Protein AF-A0A1X7TRA0-F1 (afdb_monomer)

InterPro domains:
  IPR010285 DNA helicase Pif1-like, DEAD-box helicase domain [PF05970] (1-64)
  IPR027417 P-loop containing nucleoside triphosphate hydrolase [G3DSA:3.40.50.300] (1-71)

Organism: Amphimedon queenslandica (NCBI:txid400682)

Sequence (96 aa):
MFIGCVGGTGKSFLIEAIKCLVDDIWHPKSGEIICAIVAPTGIAAFNVGGLTIHRLFPLPIEHEGKTAGYWALSDLLQVPPVNGRPVCKKISNKLV

Mean predicted aligned error: 11.4 Å

Solvent-accessible surface area (backbone atoms only — not comparable to full-atom values): 6404 Å² total; per-residue (Å²): 141,88,87,90,76,69,88,89,75,49,65,62,59,50,52,53,53,50,47,53,52,49,48,68,74,64,60,65,56,94,90,58,84,88,76,83,55,67,24,90,44,66,69,61,5,57,75,61,78,35,40,30,47,46,74,74,67,68,50,71,81,66,57,94,87,46,83,56,90,78,78,57,71,68,65,70,70,66,62,74,58,72,84,85,38,60,67,77,61,64,61,58,76,77,58,129

Radius of gyration: 15.87 Å; Cα contacts (8 Å, |Δi|>4): 63; chains: 1; bounding box: 39×29×44 Å

Structure (mmCIF, N/CA/C/O backbone):
data_AF-A0A1X7TRA0-F1
#
_entry.id   AF-A0A1X7TRA0-F1
#
loop_
_atom_site.group_PDB
_atom_site.id
_atom_site.type_symbol
_atom_site.label_atom_id
_atom_site.label_alt_id
_atom_site.label_comp_id
_atom_site.label_asym_id
_atom_site.label_entity_id
_atom_site.label_seq_id
_atom_site.pdbx_PDB_ins_code
_atom_site.Cartn_x
_atom_site.Cartn_y
_atom_site.Cartn_z
_atom_site.occupancy
_atom_site.B_iso_or_equiv
_atom_site.auth_seq_id
_atom_site.auth_comp_id
_atom_site.auth_asym_id
_atom_site.auth_atom_id
_atom_site.pdbx_PDB_model_num
ATOM 1 N N . MET A 1 1 ? -11.165 -6.807 -6.760 1.00 88.56 1 MET A N 1
ATOM 2 C CA . MET A 1 1 ? -11.045 -6.303 -8.147 1.00 88.56 1 MET A CA 1
ATOM 3 C C . MET A 1 1 ? -9.568 -6.131 -8.470 1.00 88.56 1 MET A C 1
ATOM 5 O O . MET A 1 1 ? -8.839 -5.695 -7.590 1.00 88.56 1 MET A O 1
ATOM 9 N N . PHE A 1 2 ? -9.125 -6.482 -9.677 1.00 91.81 2 PHE A N 1
ATOM 10 C CA . PHE A 1 2 ? -7.751 -6.250 -10.139 1.00 91.81 2 PHE A CA 1
ATOM 11 C C . PHE A 1 2 ? -7.776 -5.337 -11.368 1.00 91.81 2 PHE A C 1
ATOM 13 O O . PHE A 1 2 ? -8.616 -5.526 -12.245 1.00 91.81 2 PHE A O 1
ATOM 20 N N . ILE A 1 3 ? -6.877 -4.350 -11.418 1.00 91.12 3 ILE A N 1
ATOM 21 C CA . ILE A 1 3 ? -6.797 -3.364 -12.503 1.00 91.12 3 ILE A CA 1
ATOM 22 C C . ILE A 1 3 ? -5.363 -3.340 -13.035 1.00 91.12 3 ILE A C 1
ATOM 24 O O . ILE A 1 3 ? -4.450 -2.854 -12.367 1.00 9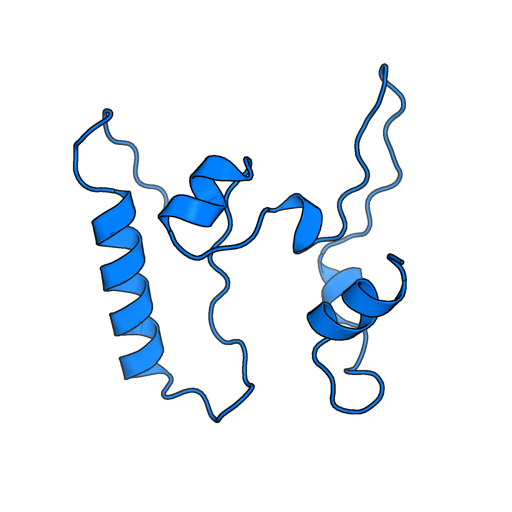1.12 3 ILE A O 1
ATOM 28 N N . GLY A 1 4 ? -5.167 -3.856 -14.249 1.00 93.38 4 GLY A N 1
ATOM 29 C CA . GLY A 1 4 ? -3.897 -3.768 -14.969 1.00 93.38 4 GLY A CA 1
ATOM 30 C C . GLY A 1 4 ? -3.885 -2.570 -15.917 1.00 93.38 4 GLY A C 1
ATOM 31 O O . GLY A 1 4 ? -4.761 -2.456 -16.769 1.00 93.38 4 GLY A O 1
ATOM 32 N N . CYS A 1 5 ? -2.896 -1.678 -15.796 1.00 92.44 5 CYS A N 1
ATOM 33 C CA . CYS A 1 5 ? -2.669 -0.596 -16.763 1.00 92.44 5 CYS A CA 1
ATOM 34 C C . CYS A 1 5 ? -1.177 -0.273 -16.899 1.00 92.44 5 CYS A C 1
ATOM 36 O O . CYS A 1 5 ? -0.416 -0.438 -15.942 1.00 92.44 5 CYS A O 1
ATOM 38 N N . VAL A 1 6 ? -0.790 0.311 -18.032 1.00 95.19 6 VAL A N 1
ATOM 39 C CA . VAL A 1 6 ? 0.568 0.822 -18.301 1.00 95.19 6 VAL A CA 1
ATOM 40 C C . VAL A 1 6 ? 0.929 1.981 -17.350 1.00 95.19 6 VAL A C 1
ATOM 42 O O . VAL A 1 6 ? 0.059 2.565 -16.701 1.00 95.19 6 VAL A O 1
ATOM 45 N N . GLY A 1 7 ? 2.217 2.293 -17.181 1.00 93.38 7 GLY A N 1
ATOM 46 C CA . GLY A 1 7 ? 2.667 3.453 -16.398 1.00 93.38 7 GLY A CA 1
ATOM 47 C C . GLY A 1 7 ? 2.048 4.768 -16.895 1.00 93.38 7 GLY A C 1
ATOM 48 O O . GLY A 1 7 ? 1.781 4.917 -18.080 1.00 93.38 7 GLY A O 1
ATOM 49 N N . GLY A 1 8 ? 1.783 5.710 -15.985 1.00 92.75 8 GLY A N 1
ATOM 50 C CA . GLY A 1 8 ? 1.250 7.036 -16.338 1.00 92.75 8 GLY A CA 1
ATOM 51 C C . GLY A 1 8 ? -0.268 7.131 -16.544 1.00 92.75 8 GLY A C 1
ATOM 52 O O . GLY A 1 8 ? -0.778 8.228 -16.712 1.00 92.75 8 GLY A O 1
ATOM 53 N N . THR A 1 9 ? -1.027 6.034 -16.449 1.00 94.75 9 THR A N 1
ATOM 54 C CA . THR A 1 9 ? -2.495 6.044 -16.649 1.00 94.75 9 THR A CA 1
ATOM 55 C C . THR A 1 9 ? -3.315 6.559 -15.455 1.00 94.75 9 THR A C 1
ATOM 57 O O . THR A 1 9 ? -4.522 6.354 -15.411 1.00 94.75 9 THR A O 1
ATOM 60 N N . GLY A 1 10 ? -2.682 7.147 -14.434 1.00 93.88 10 GLY A N 1
ATOM 61 C CA . GLY A 1 10 ? -3.400 7.689 -13.271 1.00 93.88 10 GLY A CA 1
ATOM 62 C C . GLY A 1 10 ? -3.930 6.657 -12.263 1.00 93.88 10 GLY A C 1
ATOM 63 O O . GLY A 1 10 ? -4.797 6.983 -11.463 1.00 93.88 10 GLY A O 1
ATOM 64 N N . LYS A 1 11 ? -3.409 5.420 -12.231 1.00 93.75 11 LYS A N 1
ATOM 65 C CA . LYS A 1 11 ? -3.842 4.394 -11.251 1.00 93.75 11 LYS A CA 1
ATOM 66 C C . LYS A 1 11 ? -3.757 4.863 -9.791 1.00 93.75 11 LYS A C 1
ATOM 68 O O . LYS A 1 11 ? -4.646 4.558 -9.009 1.00 93.75 11 LYS A O 1
ATOM 73 N N . SER A 1 12 ? -2.713 5.609 -9.428 1.00 91.44 12 SER A N 1
ATOM 74 C CA . SER A 1 12 ? -2.562 6.161 -8.074 1.00 91.44 12 SER A CA 1
ATOM 75 C C . SER A 1 12 ? -3.663 7.168 -7.736 1.00 91.44 12 SER A C 1
ATOM 77 O O . SER A 1 12 ? -4.203 7.128 -6.639 1.00 91.44 12 SER A O 1
ATOM 79 N N . PHE A 1 13 ? -4.054 8.000 -8.704 1.00 94.31 13 PHE A N 1
ATOM 80 C CA . PHE A 1 13 ? -5.169 8.937 -8.559 1.00 94.31 13 PHE A CA 1
ATOM 81 C C . PHE A 1 13 ? -6.509 8.202 -8.409 1.00 94.31 13 PHE A C 1
ATOM 83 O O . PHE A 1 13 ? -7.343 8.573 -7.590 1.00 94.31 13 PHE A O 1
ATOM 90 N N . LEU A 1 14 ? -6.699 7.098 -9.139 1.00 94.75 14 LEU A N 1
ATOM 91 C CA . LEU A 1 14 ? -7.878 6.246 -8.973 1.00 94.75 14 LEU A CA 1
ATOM 92 C C . LEU A 1 14 ? -7.954 5.626 -7.567 1.00 94.75 14 LEU A C 1
ATOM 94 O O . LEU A 1 14 ? -9.040 5.545 -7.002 1.00 94.75 14 LEU A O 1
ATOM 98 N N . ILE A 1 15 ? -6.822 5.206 -6.989 1.00 93.81 15 ILE A N 1
ATOM 99 C CA . ILE A 1 15 ? -6.774 4.690 -5.609 1.00 93.81 15 ILE A CA 1
ATOM 100 C C . ILE A 1 15 ? -7.228 5.768 -4.617 1.00 93.81 15 ILE A C 1
ATOM 102 O O . ILE A 1 15 ? -8.004 5.470 -3.711 1.00 93.81 15 ILE A O 1
ATOM 106 N N . GLU A 1 16 ? -6.790 7.012 -4.805 1.00 92.50 16 GLU A N 1
ATOM 107 C CA . GLU A 1 16 ? -7.207 8.144 -3.973 1.00 92.50 16 GLU A CA 1
ATOM 108 C C . GLU A 1 16 ? -8.709 8.436 -4.109 1.00 92.50 16 GLU A C 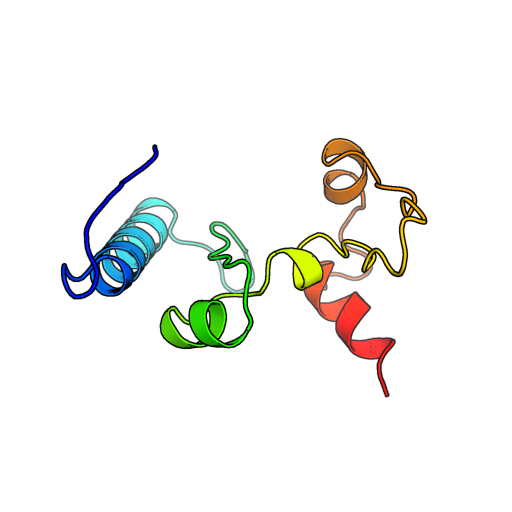1
ATOM 110 O O . GLU A 1 16 ? -9.399 8.581 -3.103 1.00 92.50 16 GLU A O 1
ATOM 115 N N . ALA A 1 17 ? -9.254 8.408 -5.327 1.00 94.69 17 ALA A N 1
ATOM 116 C CA . ALA A 1 17 ? -10.690 8.577 -5.551 1.00 94.69 17 ALA A CA 1
ATOM 117 C C . ALA A 1 17 ? -11.529 7.465 -4.889 1.00 94.69 17 ALA A C 1
ATOM 119 O O . ALA A 1 17 ? -12.561 7.742 -4.277 1.00 94.69 17 ALA A O 1
ATOM 120 N N . ILE A 1 18 ? -11.074 6.208 -4.968 1.00 94.38 18 ILE A N 1
ATOM 121 C CA . ILE A 1 18 ? -11.729 5.078 -4.290 1.00 94.38 18 ILE A CA 1
ATOM 122 C C . ILE A 1 18 ? -11.676 5.263 -2.773 1.00 94.38 18 ILE A C 1
ATOM 124 O O . ILE A 1 18 ? -12.659 4.969 -2.098 1.00 94.38 18 ILE A O 1
ATOM 128 N N . LYS A 1 19 ? -10.559 5.759 -2.232 1.00 91.31 19 LYS A N 1
ATOM 129 C CA . LYS A 1 19 ? -10.440 6.054 -0.802 1.00 91.31 19 LYS A CA 1
ATOM 130 C C . LYS A 1 19 ? -11.492 7.071 -0.362 1.00 91.31 19 LYS A C 1
ATOM 132 O O . LYS A 1 19 ? -12.223 6.781 0.576 1.00 91.31 19 LYS A O 1
ATOM 137 N N . CYS A 1 20 ? -11.614 8.198 -1.069 1.00 91.19 20 CYS A N 1
ATOM 138 C CA . CYS A 1 20 ? -12.633 9.206 -0.767 1.00 91.19 20 CYS A CA 1
ATOM 139 C C . CYS A 1 20 ? -14.045 8.606 -0.799 1.00 91.19 20 CYS A C 1
ATOM 141 O O . CYS A 1 20 ? -14.824 8.829 0.117 1.00 91.19 20 CYS A O 1
ATOM 143 N N . LEU A 1 21 ? -14.346 7.771 -1.799 1.00 93.75 21 LEU A N 1
ATOM 144 C CA . LEU A 1 21 ? -15.640 7.093 -1.889 1.00 93.75 21 LEU A CA 1
ATOM 145 C C . LEU A 1 21 ? -15.901 6.152 -0.701 1.00 93.75 21 LEU A C 1
ATOM 147 O O . LEU A 1 21 ? -17.022 6.068 -0.206 1.00 93.75 21 LEU A O 1
ATOM 151 N N . VAL A 1 22 ? -14.885 5.421 -0.244 1.00 91.00 22 VAL A N 1
ATOM 152 C CA . VAL A 1 22 ? -15.004 4.547 0.930 1.00 91.00 22 VAL A CA 1
ATOM 153 C C . VAL A 1 22 ? -15.200 5.372 2.205 1.00 91.00 22 VAL A C 1
ATOM 155 O O . VAL A 1 22 ? -16.048 5.028 3.026 1.00 91.00 22 VAL A O 1
ATOM 158 N N . ASP A 1 23 ? -14.481 6.479 2.358 1.00 88.44 23 ASP A N 1
ATOM 159 C CA . ASP A 1 23 ? -14.650 7.377 3.503 1.00 88.44 23 ASP A CA 1
ATOM 160 C C . ASP A 1 23 ? -16.064 8.001 3.523 1.00 88.44 23 ASP A C 1
ATOM 162 O O . ASP A 1 23 ? -16.686 8.080 4.588 1.00 88.44 23 ASP A O 1
ATOM 166 N N . ASP A 1 24 ? -16.608 8.347 2.351 1.00 90.12 24 ASP A N 1
ATOM 167 C CA . ASP A 1 24 ? -17.964 8.884 2.186 1.00 90.12 24 ASP A CA 1
ATOM 168 C C . ASP A 1 24 ? -19.061 7.855 2.489 1.00 90.12 24 ASP A C 1
ATOM 170 O O . ASP A 1 24 ? -20.089 8.208 3.054 1.00 90.12 24 ASP A O 1
ATOM 174 N N . ILE A 1 25 ? -18.880 6.582 2.124 1.00 91.81 25 ILE A N 1
ATOM 175 C CA . ILE A 1 25 ? -19.909 5.554 2.356 1.00 91.81 25 ILE A CA 1
ATOM 176 C C . ILE A 1 25 ? -19.916 5.092 3.818 1.00 91.81 25 ILE A C 1
ATOM 178 O O . ILE A 1 25 ? -20.983 4.870 4.394 1.00 91.81 25 ILE A O 1
ATOM 182 N N . TRP A 1 26 ? -18.740 4.899 4.419 1.00 87.50 26 TRP A N 1
ATOM 183 C CA . TRP A 1 26 ? -18.633 4.292 5.749 1.00 87.50 26 TRP A CA 1
ATOM 184 C C . TRP A 1 26 ? -18.609 5.305 6.893 1.00 87.50 26 TRP A C 1
ATOM 186 O O . TRP A 1 26 ? -18.851 4.901 8.029 1.00 87.50 26 TRP A O 1
ATOM 196 N N . HIS A 1 27 ? -18.341 6.589 6.622 1.00 84.94 27 HIS A N 1
ATOM 197 C CA . HIS A 1 27 ? -18.266 7.656 7.628 1.00 84.94 27 HIS A CA 1
ATOM 198 C C . HIS A 1 27 ? -17.533 7.219 8.912 1.00 84.94 27 HIS A C 1
ATOM 200 O O . HIS A 1 27 ? -18.122 7.212 10.002 1.00 84.94 27 HIS A O 1
ATOM 206 N N . PRO A 1 28 ? -16.257 6.805 8.803 1.00 79.94 28 PRO A N 1
ATOM 207 C CA . PRO A 1 28 ? -15.533 6.227 9.924 1.00 79.94 28 PRO A CA 1
ATOM 208 C C . PRO A 1 28 ? -15.461 7.221 11.085 1.00 79.94 28 PRO A C 1
ATOM 210 O O . PRO A 1 28 ? -15.146 8.403 10.909 1.00 79.94 28 PRO A O 1
ATOM 213 N N . LYS A 1 29 ? -15.728 6.745 12.304 1.00 78.50 29 LYS A N 1
ATOM 214 C CA . LYS A 1 29 ? -15.508 7.560 13.503 1.00 78.50 29 LYS A CA 1
ATOM 215 C C . LYS A 1 29 ? -14.012 7.808 13.675 1.00 78.50 29 LYS A C 1
ATOM 217 O O . LYS A 1 29 ? -13.179 7.000 13.270 1.00 78.50 29 LYS A O 1
ATOM 222 N N . SER A 1 30 ? -13.667 8.925 14.315 1.00 72.31 30 SER A N 1
ATOM 223 C CA . SER A 1 30 ? -12.270 9.289 14.575 1.00 72.31 30 SER A CA 1
ATOM 224 C C . SER A 1 30 ? -11.497 8.121 15.206 1.00 72.31 30 SER A C 1
ATOM 226 O O . SER A 1 30 ? -11.804 7.692 16.318 1.00 72.31 30 SER A O 1
ATOM 228 N N . GLY A 1 31 ? -10.502 7.603 14.478 1.00 66.38 31 GLY A N 1
ATOM 229 C CA . GLY A 1 31 ? -9.634 6.504 14.912 1.00 66.38 31 GLY A CA 1
ATOM 230 C C . GLY A 1 31 ? -10.007 5.105 14.406 1.00 66.38 31 GLY A C 1
ATOM 231 O O . GLY A 1 31 ? -9.240 4.173 14.655 1.00 66.38 31 GLY A O 1
ATOM 232 N N . GLU A 1 32 ? -11.120 4.943 13.687 1.00 75.81 32 GLU A N 1
ATOM 233 C CA . GLU A 1 32 ? -11.517 3.669 13.081 1.00 75.81 32 GLU A CA 1
ATOM 234 C C . GLU A 1 32 ? -10.856 3.474 11.708 1.00 75.81 32 GLU A C 1
ATOM 236 O O . GLU A 1 32 ? -10.911 4.345 10.841 1.00 75.81 32 GLU A O 1
ATOM 241 N N . ILE A 1 33 ? -10.198 2.327 11.512 1.00 70.31 33 ILE A N 1
ATOM 242 C CA . ILE A 1 33 ? -9.553 1.978 10.241 1.00 70.31 33 ILE A CA 1
ATOM 243 C C . ILE A 1 33 ? -10.514 1.093 9.451 1.00 70.31 33 ILE A C 1
ATOM 245 O O . ILE A 1 33 ? -10.620 -0.100 9.722 1.00 70.31 33 ILE A O 1
ATOM 249 N N . ILE A 1 34 ? -11.186 1.681 8.463 1.00 82.31 34 ILE A N 1
ATOM 250 C CA . ILE A 1 34 ? -12.115 0.977 7.561 1.00 82.31 34 ILE A CA 1
ATOM 251 C C . ILE A 1 34 ? -11.439 0.473 6.281 1.00 82.31 34 ILE A C 1
ATOM 253 O O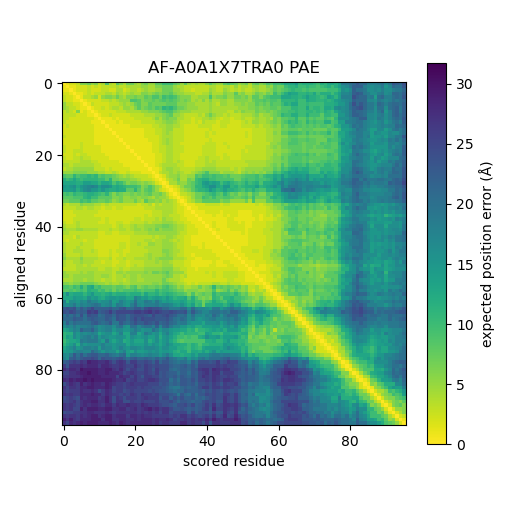 . ILE A 1 34 ? -11.831 -0.545 5.717 1.00 82.31 34 ILE A O 1
ATOM 257 N N . CYS A 1 35 ? -10.400 1.171 5.825 1.00 86.06 35 CYS A N 1
ATOM 258 C CA . CYS A 1 35 ? -9.694 0.884 4.587 1.00 86.06 35 CYS A CA 1
ATOM 259 C C . CYS A 1 35 ? -8.188 1.013 4.812 1.00 86.06 35 CYS A C 1
ATOM 261 O O . CYS A 1 35 ? -7.716 1.994 5.388 1.00 86.06 35 CYS A O 1
ATOM 263 N N . ALA A 1 36 ? -7.428 0.025 4.342 1.00 88.94 36 ALA A N 1
ATOM 264 C CA . ALA A 1 36 ? -5.973 0.056 4.353 1.00 88.94 36 ALA A CA 1
ATOM 265 C C . ALA A 1 36 ? -5.451 0.103 2.914 1.00 88.94 36 ALA A C 1
ATOM 267 O O . ALA A 1 36 ? -5.658 -0.828 2.137 1.00 88.94 36 ALA A O 1
ATOM 268 N N . ILE A 1 37 ? -4.735 1.175 2.574 1.00 92.44 37 ILE A N 1
ATOM 269 C CA . ILE A 1 37 ? -4.015 1.285 1.303 1.00 92.44 37 ILE A CA 1
ATOM 270 C C . ILE A 1 37 ? -2.621 0.713 1.512 1.00 92.44 37 ILE A C 1
ATOM 272 O O . ILE A 1 37 ? -1.861 1.207 2.350 1.00 92.44 37 ILE A O 1
ATOM 276 N N . VAL A 1 38 ? -2.280 -0.323 0.747 1.00 93.38 38 VAL A N 1
ATOM 277 C CA . VAL A 1 38 ? -0.977 -0.980 0.839 1.00 93.38 38 VAL A CA 1
ATOM 278 C C . VAL A 1 38 ? -0.280 -1.119 -0.499 1.00 93.38 38 VAL A C 1
ATOM 280 O O . VAL A 1 38 ? -0.913 -1.329 -1.531 1.00 93.38 38 VAL A O 1
ATOM 283 N N . ALA A 1 39 ? 1.047 -1.050 -0.459 1.00 93.56 39 ALA A N 1
ATOM 284 C CA . ALA A 1 39 ? 1.907 -1.315 -1.604 1.00 93.56 39 ALA A CA 1
ATOM 285 C C . ALA A 1 39 ? 3.094 -2.218 -1.208 1.00 93.56 39 ALA A C 1
ATOM 287 O O . ALA A 1 39 ? 3.454 -2.298 -0.030 1.00 93.56 39 ALA A O 1
ATOM 288 N N . PRO A 1 40 ? 3.729 -2.917 -2.163 1.00 90.50 40 PRO A N 1
ATOM 289 C CA . PRO A 1 40 ? 4.864 -3.790 -1.863 1.00 90.50 40 PRO A CA 1
ATOM 290 C C . PRO A 1 40 ? 6.133 -3.011 -1.481 1.00 90.50 40 PRO A C 1
ATOM 292 O O . PRO A 1 40 ? 6.875 -3.448 -0.603 1.00 90.50 40 PRO A O 1
ATOM 295 N N . THR A 1 41 ? 6.369 -1.845 -2.094 1.00 92.19 41 THR A N 1
ATOM 296 C CA . THR A 1 41 ? 7.562 -1.013 -1.869 1.00 92.19 41 THR A CA 1
ATOM 297 C C . THR A 1 41 ? 7.232 0.267 -1.108 1.00 92.19 41 THR A C 1
ATOM 299 O O . THR A 1 41 ? 6.131 0.811 -1.215 1.00 92.19 41 THR A O 1
ATOM 302 N N . GLY A 1 42 ? 8.213 0.777 -0.355 1.00 92.06 42 GLY A N 1
ATOM 303 C CA . GLY A 1 42 ? 8.057 2.004 0.432 1.00 92.06 42 GLY A CA 1
AT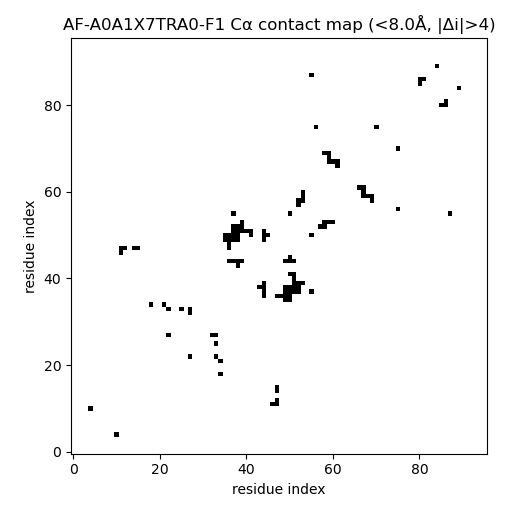OM 304 C C . GLY A 1 42 ? 7.716 3.224 -0.423 1.00 92.06 42 GLY A C 1
ATOM 305 O O . GLY A 1 42 ? 6.811 3.972 -0.074 1.00 92.06 42 GLY A O 1
ATOM 306 N N . ILE A 1 43 ? 8.373 3.383 -1.578 1.00 93.62 43 ILE A N 1
ATOM 307 C CA . ILE A 1 43 ? 8.131 4.528 -2.467 1.00 93.62 43 ILE A CA 1
ATOM 308 C C . ILE A 1 43 ? 6.725 4.503 -3.083 1.00 93.62 43 ILE A C 1
ATOM 310 O O . ILE A 1 43 ? 6.071 5.536 -3.173 1.00 93.62 43 ILE A O 1
ATOM 314 N N . ALA A 1 44 ? 6.218 3.321 -3.450 1.00 92.56 44 ALA A N 1
ATOM 315 C CA . ALA A 1 44 ? 4.868 3.191 -3.986 1.00 92.56 44 ALA A CA 1
ATOM 316 C C . ALA A 1 44 ? 3.812 3.458 -2.908 1.00 92.56 44 ALA A C 1
ATOM 318 O O . ALA A 1 44 ? 2.832 4.139 -3.189 1.00 92.56 44 ALA A O 1
ATOM 319 N N . ALA A 1 45 ? 4.038 2.972 -1.682 1.00 92.94 45 ALA A N 1
ATOM 320 C CA . ALA A 1 45 ? 3.167 3.245 -0.542 1.00 92.94 45 ALA A CA 1
ATOM 321 C C . ALA A 1 45 ? 3.130 4.746 -0.223 1.00 92.94 45 ALA A C 1
ATOM 323 O O . ALA A 1 45 ? 2.050 5.310 -0.076 1.00 92.94 45 ALA A O 1
ATOM 324 N N . PHE A 1 46 ? 4.295 5.400 -0.193 1.00 91.81 46 PHE A N 1
ATOM 325 C CA . PHE A 1 46 ? 4.409 6.837 0.049 1.00 91.81 46 PHE A CA 1
ATOM 326 C C . PHE A 1 46 ? 3.606 7.659 -0.968 1.00 91.81 46 PHE A C 1
ATOM 328 O O . PHE A 1 46 ? 2.839 8.533 -0.575 1.00 91.81 46 PHE A O 1
ATOM 335 N N . ASN A 1 47 ? 3.699 7.319 -2.257 1.00 91.38 47 ASN A N 1
ATOM 336 C CA . ASN A 1 47 ? 3.006 8.042 -3.328 1.00 91.38 47 ASN A CA 1
ATOM 337 C C . ASN A 1 47 ? 1.471 7.992 -3.244 1.00 91.38 47 ASN A C 1
ATOM 339 O O . ASN A 1 47 ? 0.816 8.842 -3.835 1.00 91.38 47 ASN A O 1
ATOM 343 N N . VAL A 1 48 ? 0.895 7.001 -2.559 1.00 92.06 48 VAL A N 1
ATOM 344 C CA . VAL A 1 48 ? -0.564 6.867 -2.369 1.00 92.06 48 VAL A CA 1
ATOM 345 C C . VAL A 1 48 ? -0.993 7.126 -0.921 1.00 92.06 48 VAL A C 1
ATOM 347 O O . VAL A 1 48 ? -2.120 6.809 -0.545 1.00 92.06 48 VAL A O 1
ATOM 350 N N . GLY A 1 49 ? -0.090 7.645 -0.078 1.00 89.75 49 GLY A N 1
ATOM 351 C CA . GLY A 1 49 ? -0.350 7.866 1.349 1.00 89.75 49 GLY A CA 1
ATOM 352 C C . GLY A 1 49 ? -0.664 6.583 2.132 1.00 89.75 49 GLY A C 1
ATOM 353 O O . GLY A 1 49 ? -1.404 6.625 3.114 1.00 89.75 49 GLY A O 1
ATOM 354 N N . GLY A 1 50 ? -0.155 5.439 1.671 1.00 90.94 50 GLY A N 1
ATOM 355 C CA . GLY A 1 50 ? -0.405 4.110 2.225 1.00 90.94 50 GLY A CA 1
ATOM 356 C C . GLY A 1 50 ? 0.757 3.540 3.043 1.00 90.94 50 GLY A C 1
ATOM 357 O O . GLY A 1 50 ? 1.739 4.214 3.360 1.00 90.94 50 GLY A O 1
ATOM 358 N N . LEU A 1 51 ? 0.651 2.251 3.368 1.00 90.38 51 LEU A N 1
ATOM 359 C CA . LEU A 1 51 ? 1.644 1.487 4.125 1.00 90.38 51 LEU A CA 1
ATOM 360 C C . LEU A 1 51 ? 2.283 0.395 3.257 1.00 90.38 51 LEU A C 1
ATOM 362 O O . LEU A 1 51 ? 1.712 -0.047 2.264 1.00 90.38 51 LEU A O 1
ATOM 366 N N . THR A 1 52 ? 3.464 -0.094 3.628 1.00 91.88 52 THR A N 1
ATOM 367 C CA . THR A 1 52 ? 3.977 -1.312 2.995 1.00 91.88 52 THR A CA 1
ATOM 368 C C . THR A 1 52 ? 3.234 -2.542 3.504 1.00 91.88 52 THR A C 1
ATOM 370 O O . THR A 1 52 ? 2.893 -2.622 4.686 1.00 91.88 52 THR A O 1
ATOM 373 N N . ILE A 1 53 ? 3.029 -3.537 2.638 1.00 88.50 53 ILE A N 1
ATOM 374 C CA . ILE A 1 53 ? 2.372 -4.796 3.029 1.00 88.50 53 ILE A CA 1
ATOM 375 C C . ILE A 1 53 ? 3.107 -5.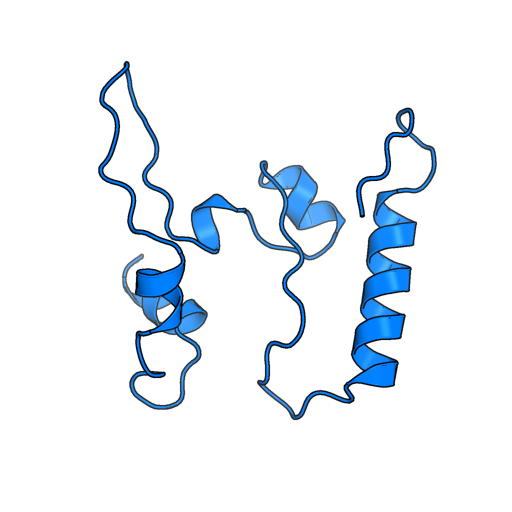496 4.185 1.00 88.50 53 ILE A C 1
ATOM 377 O O . ILE A 1 53 ? 2.483 -5.987 5.121 1.00 88.50 53 ILE A O 1
ATOM 381 N N . HIS A 1 54 ? 4.441 -5.425 4.176 1.00 83.25 54 HIS A N 1
ATOM 382 C CA . HIS A 1 54 ? 5.304 -5.960 5.227 1.00 83.25 54 HIS A CA 1
ATOM 383 C C . HIS A 1 54 ? 5.084 -5.279 6.581 1.00 83.25 54 HIS A C 1
ATOM 385 O O . HIS A 1 54 ? 5.169 -5.934 7.614 1.00 83.25 54 HIS A O 1
ATOM 391 N N . ARG A 1 55 ? 4.776 -3.976 6.588 1.00 82.38 55 ARG A N 1
ATOM 392 C CA . ARG A 1 55 ? 4.526 -3.217 7.818 1.00 82.38 55 ARG A CA 1
ATOM 393 C C . ARG A 1 55 ? 3.084 -3.361 8.306 1.00 82.38 55 ARG A C 1
ATOM 395 O O . ARG A 1 55 ? 2.859 -3.234 9.506 1.00 82.38 55 ARG A O 1
ATOM 402 N N . LEU A 1 56 ? 2.132 -3.633 7.407 1.00 84.19 56 LEU A N 1
ATOM 403 C CA . LEU A 1 56 ? 0.741 -3.896 7.786 1.00 84.19 56 LEU A CA 1
ATOM 404 C C . LEU A 1 56 ? 0.563 -5.277 8.431 1.00 84.19 56 LEU A C 1
ATOM 406 O O . LEU A 1 56 ? -0.123 -5.374 9.443 1.00 84.19 56 LEU A O 1
ATOM 410 N N . PHE A 1 57 ? 1.169 -6.321 7.855 1.00 80.25 57 PHE A N 1
ATOM 411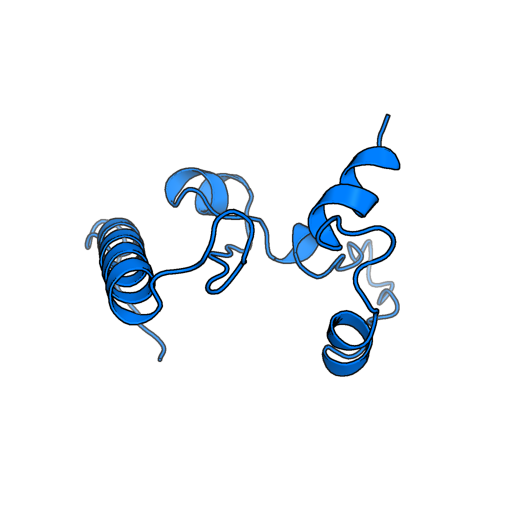 C CA . PHE A 1 57 ? 0.997 -7.721 8.283 1.00 80.25 57 PHE A CA 1
ATOM 412 C C . PHE A 1 57 ? 2.206 -8.313 9.028 1.00 80.25 57 PHE A C 1
ATOM 414 O O . PHE A 1 57 ? 2.352 -9.531 9.072 1.00 80.25 57 PHE A O 1
ATOM 421 N N . PRO A 1 58 ? 3.040 -7.469 9.660 1.00 74.69 58 PRO A N 1
ATOM 422 C CA . PRO A 1 58 ? 4.390 -7.813 10.131 1.00 74.69 58 PRO A CA 1
ATOM 423 C C . PRO A 1 58 ? 5.072 -8.986 9.410 1.00 74.69 58 PRO A C 1
ATOM 425 O O . PRO A 1 58 ? 5.515 -9.940 10.047 1.00 74.69 58 PRO A O 1
ATOM 428 N N . LEU A 1 59 ? 5.128 -8.939 8.074 1.00 75.50 59 LEU A N 1
ATOM 429 C CA . LEU A 1 59 ? 5.685 -10.052 7.310 1.00 75.50 59 LEU A CA 1
ATOM 430 C C . LEU A 1 59 ? 7.195 -10.112 7.558 1.00 75.50 59 LEU A C 1
ATOM 432 O O . LEU A 1 59 ? 7.878 -9.102 7.350 1.00 75.50 59 LEU A O 1
ATOM 436 N N . PRO A 1 60 ? 7.727 -11.262 7.997 1.00 69.75 60 PRO A N 1
ATOM 437 C CA . PRO A 1 60 ? 9.159 -11.414 8.149 1.00 69.75 60 PRO A CA 1
ATOM 438 C C . PRO A 1 60 ? 9.847 -11.312 6.784 1.00 69.75 60 PRO A C 1
ATOM 440 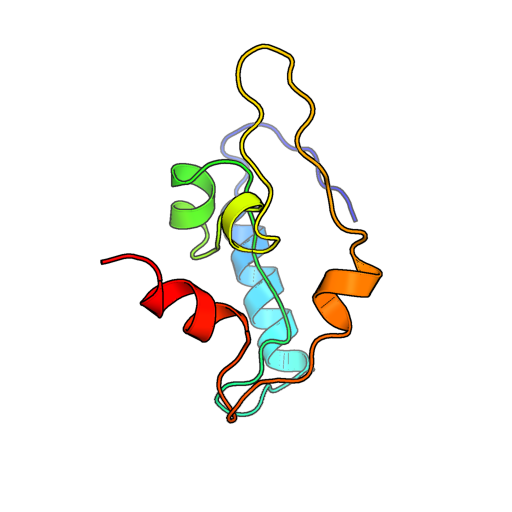O O . PRO A 1 60 ? 9.336 -11.786 5.769 1.00 69.75 60 PRO A O 1
ATOM 443 N N . ILE A 1 61 ? 11.007 -10.658 6.767 1.00 71.00 61 ILE A N 1
ATOM 444 C CA . ILE A 1 61 ? 11.820 -10.515 5.561 1.00 71.00 61 ILE A CA 1
ATOM 445 C C . ILE A 1 61 ? 12.565 -11.831 5.363 1.00 71.00 61 ILE A C 1
ATOM 447 O O . ILE A 1 61 ? 13.385 -12.220 6.196 1.00 71.00 61 ILE A O 1
ATOM 451 N N . GLU A 1 62 ? 12.262 -12.525 4.271 1.00 72.19 62 GLU A N 1
ATOM 452 C CA . GLU A 1 62 ? 13.017 -13.710 3.885 1.00 72.19 62 GLU A CA 1
ATOM 453 C C . GLU A 1 62 ? 14.412 -13.285 3.415 1.00 72.19 62 GLU A C 1
ATOM 455 O O . GLU A 1 62 ? 14.566 -12.508 2.472 1.00 72.19 62 GLU A O 1
ATOM 460 N N . HIS A 1 63 ? 15.438 -13.803 4.083 1.00 71.69 63 HIS A N 1
ATOM 461 C CA . HIS A 1 63 ? 16.827 -13.681 3.658 1.00 71.69 63 HIS A CA 1
ATOM 462 C C . HIS A 1 63 ? 17.333 -15.067 3.246 1.00 71.69 63 HIS A C 1
ATOM 464 O O . HIS A 1 63 ? 17.147 -16.041 3.976 1.00 71.69 63 HIS A O 1
ATOM 470 N N . GLU A 1 64 ? 17.968 -15.147 2.073 1.00 69.69 64 GLU A N 1
ATOM 471 C CA . GLU A 1 64 ? 18.720 -16.321 1.595 1.00 69.69 64 GLU A CA 1
ATOM 472 C C . GLU A 1 64 ? 17.986 -17.672 1.728 1.00 69.69 64 GLU A C 1
ATOM 474 O O . GLU A 1 64 ? 18.522 -18.647 2.251 1.00 69.69 64 GLU A O 1
ATOM 479 N N . GLY A 1 65 ? 16.734 -17.746 1.265 1.00 61.50 65 GLY A N 1
ATOM 480 C CA . GLY A 1 65 ? 15.999 -19.016 1.161 1.00 61.50 65 GLY A CA 1
ATOM 481 C C . GLY A 1 65 ? 15.554 -19.626 2.494 1.00 61.50 65 GLY A C 1
ATOM 482 O O . GLY A 1 65 ? 15.032 -20.740 2.512 1.00 61.50 65 GLY A O 1
ATOM 483 N N . LYS A 1 66 ? 15.718 -18.912 3.612 1.00 63.97 66 LYS A N 1
ATOM 484 C CA . LYS A 1 66 ? 15.087 -19.283 4.879 1.00 63.97 66 LYS A CA 1
ATOM 485 C C . LYS A 1 66 ? 13.665 -18.741 4.884 1.00 63.97 66 LYS A C 1
ATOM 487 O O . LYS A 1 66 ? 13.459 -17.556 5.144 1.00 63.97 66 LYS A O 1
ATOM 492 N N . THR A 1 67 ? 12.700 -19.613 4.594 1.00 62.88 67 THR A N 1
ATOM 493 C CA . THR A 1 67 ? 11.278 -19.299 4.747 1.00 62.88 67 THR A CA 1
ATOM 494 C C . THR A 1 67 ? 11.032 -18.897 6.189 1.00 62.88 67 THR A C 1
ATOM 496 O O . THR A 1 67 ? 11.223 -19.690 7.116 1.00 62.88 67 THR A O 1
ATOM 499 N N . 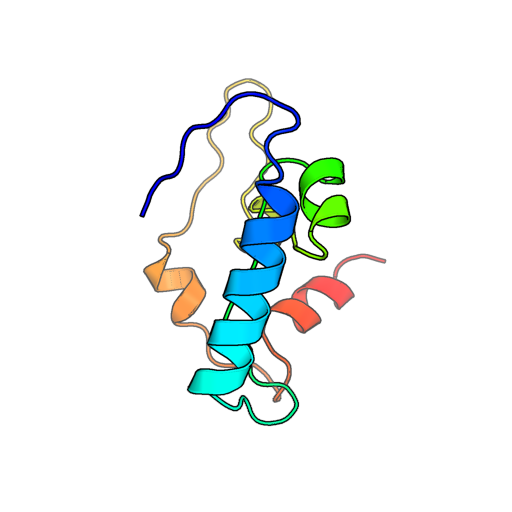ALA A 1 68 ? 10.652 -17.646 6.394 1.00 65.38 68 ALA A N 1
ATOM 500 C CA . ALA A 1 68 ? 10.302 -17.189 7.718 1.00 65.38 68 ALA A CA 1
ATOM 501 C C . ALA A 1 68 ? 8.881 -17.658 8.056 1.00 65.38 68 ALA A C 1
ATOM 503 O O . ALA A 1 68 ? 8.011 -17.720 7.193 1.00 65.38 68 ALA A O 1
ATOM 504 N N . GLY A 1 69 ? 8.647 -18.044 9.312 1.00 63.97 69 GLY A N 1
ATOM 505 C CA . GLY A 1 69 ? 7.338 -18.536 9.737 1.00 63.97 69 GLY A CA 1
ATOM 506 C C . GLY A 1 69 ? 6.268 -17.459 9.557 1.00 63.97 69 GLY A C 1
ATOM 507 O O . GLY A 1 69 ? 6.319 -16.421 10.217 1.00 63.97 69 GLY A O 1
ATOM 508 N N . TYR A 1 70 ? 5.312 -17.703 8.664 1.00 65.62 70 TYR A N 1
ATOM 509 C CA . TYR A 1 70 ? 4.167 -16.824 8.452 1.00 65.62 70 TYR A CA 1
ATOM 510 C C . TYR A 1 70 ? 3.025 -17.196 9.395 1.00 65.62 70 TYR A C 1
ATOM 512 O O . TYR A 1 70 ? 2.754 -18.372 9.632 1.00 65.62 70 TYR A O 1
ATOM 520 N N . TRP A 1 71 ? 2.331 -16.180 9.898 1.00 64.19 71 TRP A N 1
ATOM 521 C CA . TRP A 1 71 ? 1.079 -16.351 10.628 1.00 64.19 71 TRP A CA 1
ATOM 522 C C . TRP A 1 71 ? -0.088 -16.314 9.649 1.00 64.19 71 TRP A C 1
ATOM 524 O O . TRP A 1 71 ? -0.049 -15.566 8.665 1.00 64.19 71 TRP A O 1
ATOM 534 N N . ALA A 1 72 ? -1.136 -17.094 9.912 1.00 67.00 72 ALA A N 1
ATOM 535 C CA . ALA A 1 72 ? -2.339 -16.998 9.106 1.00 67.00 72 ALA A CA 1
ATOM 536 C C . ALA A 1 72 ? -2.995 -15.628 9.330 1.00 67.00 72 ALA A C 1
ATOM 538 O O . ALA A 1 72 ? -2.960 -15.058 10.422 1.00 67.00 72 ALA A O 1
ATOM 539 N N . LEU A 1 73 ? -3.627 -15.088 8.287 1.00 63.91 73 LEU A N 1
ATOM 540 C CA . LEU A 1 73 ? -4.312 -13.795 8.358 1.00 63.91 73 LEU A CA 1
ATOM 541 C C . LEU A 1 73 ? -5.401 -13.778 9.447 1.00 63.91 73 LEU A C 1
ATOM 543 O O . LEU A 1 73 ? -5.615 -12.756 10.097 1.00 63.91 73 LEU A O 1
ATOM 547 N N . SER A 1 74 ? -6.045 -14.925 9.679 1.00 66.81 74 SER A N 1
ATOM 548 C CA . SER A 1 74 ? -6.980 -15.137 10.784 1.00 66.81 74 SER A CA 1
ATOM 549 C C . SER A 1 74 ? -6.353 -14.825 12.139 1.00 66.81 74 SER A C 1
ATOM 551 O O . SER A 1 74 ? -7.020 -14.246 12.991 1.00 66.81 74 SER A O 1
ATOM 553 N N . ASP A 1 75 ? -5.086 -15.170 12.341 1.00 63.84 75 ASP A N 1
ATOM 554 C CA . ASP A 1 75 ? -4.406 -15.067 13.633 1.00 63.84 75 ASP A CA 1
ATOM 555 C C . ASP A 1 75 ? -3.988 -13.616 13.912 1.00 63.84 75 ASP A C 1
ATOM 557 O O . ASP A 1 75 ? -4.018 -13.159 15.053 1.00 63.84 75 ASP A O 1
ATOM 561 N N . LEU A 1 76 ? -3.678 -12.856 12.854 1.00 60.00 76 LEU A N 1
ATOM 562 C CA . LEU A 1 76 ? -3.381 -11.420 12.915 1.00 60.00 76 LEU A CA 1
ATOM 563 C C . LEU A 1 76 ? -4.620 -10.569 13.242 1.00 60.00 76 LEU A C 1
ATOM 565 O O . LEU A 1 76 ? -4.497 -9.548 13.919 1.00 60.00 76 LEU A O 1
ATOM 569 N N . LEU A 1 77 ? -5.804 -10.978 12.775 1.00 55.75 77 LEU A N 1
ATOM 570 C CA . LEU A 1 77 ? -7.064 -10.251 12.979 1.00 55.75 77 LEU A CA 1
ATOM 571 C C . LEU A 1 77 ? -7.761 -10.586 14.311 1.00 55.75 77 LEU A C 1
ATOM 573 O O . LEU A 1 77 ? -8.622 -9.829 14.750 1.00 55.75 77 LEU A O 1
ATOM 577 N N . GLN A 1 78 ? -7.396 -11.694 14.964 1.00 48.22 78 GLN A N 1
ATOM 578 C CA . GLN A 1 78 ? -8.005 -12.155 16.222 1.00 48.22 78 GLN A CA 1
ATOM 579 C C . GLN A 1 78 ? -7.434 -11.498 17.489 1.00 48.22 78 GLN A C 1
ATOM 581 O O . GLN A 1 78 ? -7.987 -11.684 18.574 1.00 48.22 78 GLN A O 1
ATOM 586 N N . VAL A 1 79 ? -6.343 -10.732 17.401 1.00 43.50 79 VAL A N 1
ATOM 587 C CA . VAL A 1 79 ? -5.749 -10.099 18.588 1.00 43.50 79 VAL A CA 1
ATOM 588 C C . VAL A 1 79 ? -6.571 -8.858 18.972 1.00 43.50 79 VAL A C 1
ATOM 590 O O . VAL A 1 79 ? -6.592 -7.892 18.204 1.00 43.50 79 VAL A O 1
ATOM 593 N N . PRO A 1 80 ? -7.234 -8.825 20.149 1.00 37.22 80 PRO A N 1
ATOM 594 C CA . PRO A 1 80 ? -8.024 -7.668 20.555 1.00 37.22 80 PRO A CA 1
ATOM 595 C C . PRO A 1 80 ? -7.138 -6.416 20.696 1.00 37.22 80 PRO A C 1
ATOM 597 O O . PRO A 1 80 ? -5.943 -6.529 21.001 1.00 37.22 80 PRO A O 1
ATOM 600 N N . PRO A 1 81 ? -7.697 -5.204 20.509 1.00 43.91 81 PRO A N 1
ATOM 601 C CA . PRO A 1 81 ? -6.962 -3.953 20.657 1.00 43.91 81 PRO A CA 1
ATOM 602 C C . PRO A 1 81 ? -6.448 -3.825 22.092 1.00 43.91 81 PRO A C 1
ATOM 604 O O . PRO A 1 81 ? -7.181 -3.456 23.008 1.00 43.91 81 PRO A O 1
ATOM 607 N N . VAL A 1 82 ? -5.169 -4.130 22.318 1.00 42.06 82 VAL A N 1
ATOM 608 C CA . VAL A 1 82 ? -4.599 -3.991 23.657 1.00 42.06 82 VAL A CA 1
ATOM 609 C C . VAL A 1 82 ? -4.483 -2.503 23.990 1.00 42.06 82 VAL A C 1
ATOM 611 O O . VAL A 1 82 ? -3.649 -1.789 23.426 1.00 42.06 82 VAL A O 1
ATOM 614 N N . ASN A 1 83 ? -5.288 -2.067 24.960 1.00 40.31 83 ASN A N 1
ATOM 615 C CA . ASN A 1 83 ? -5.316 -0.724 25.549 1.00 40.31 83 ASN A CA 1
ATOM 616 C C . ASN A 1 83 ? -5.793 0.388 24.600 1.00 40.31 83 ASN A C 1
ATOM 618 O O . ASN A 1 83 ? -5.193 1.463 24.575 1.00 40.31 83 ASN A O 1
ATOM 622 N N . GLY A 1 84 ? -6.832 0.134 23.794 1.00 44.25 84 GLY A N 1
ATOM 623 C CA . GLY A 1 84 ? -7.498 1.177 22.993 1.00 44.25 84 GLY A CA 1
ATOM 624 C C . GLY A 1 84 ? -6.617 1.831 21.921 1.00 44.25 84 GLY A C 1
ATOM 625 O O . GLY A 1 84 ? -6.983 2.851 21.345 1.00 44.25 84 GLY A O 1
ATOM 626 N N . ARG A 1 85 ? -5.443 1.255 21.643 1.00 42.03 85 ARG A N 1
ATOM 627 C CA . ARG A 1 85 ? -4.588 1.631 20.519 1.00 42.03 85 ARG A CA 1
ATOM 628 C C . ARG A 1 85 ? -4.774 0.588 19.422 1.00 42.03 85 ARG A C 1
ATOM 630 O O . ARG A 1 85 ? -4.643 -0.599 19.729 1.00 42.03 85 ARG A O 1
ATOM 637 N N . PRO A 1 86 ? -5.034 0.987 18.163 1.00 46.50 86 PRO A N 1
ATOM 638 C CA . PRO A 1 86 ? -5.013 0.038 17.059 1.00 46.50 86 PRO A CA 1
ATOM 639 C C . PRO A 1 86 ? -3.671 -0.703 17.082 1.00 46.50 86 PRO A C 1
ATOM 641 O O . PRO A 1 86 ? -2.638 -0.088 17.364 1.00 46.50 86 PRO A O 1
ATOM 644 N N . VAL A 1 87 ? -3.682 -2.014 16.820 1.00 50.62 87 VAL A N 1
ATOM 645 C CA . VAL A 1 87 ? -2.497 -2.902 16.843 1.00 50.62 87 VAL A CA 1
ATOM 646 C C . VAL A 1 87 ? -1.306 -2.275 16.096 1.00 50.62 87 VAL A C 1
ATOM 648 O O . VAL A 1 87 ? -0.165 -2.342 16.558 1.00 50.62 87 VAL A O 1
ATOM 651 N N . CYS A 1 88 ? -1.597 -1.513 15.037 1.00 46.03 88 CYS A N 1
ATOM 652 C CA . CYS A 1 88 ? -0.649 -0.703 14.275 1.00 46.03 88 CYS A CA 1
ATOM 653 C C . CYS A 1 88 ? 0.212 0.270 15.120 1.00 46.03 88 CYS A C 1
ATOM 655 O O . CYS A 1 88 ? 1.384 0.474 14.808 1.00 46.03 88 CYS A O 1
ATOM 657 N N . LYS A 1 89 ? -0.311 0.867 16.203 1.00 39.28 89 LYS A N 1
ATOM 658 C CA . LYS A 1 89 ? 0.427 1.837 17.042 1.00 39.28 89 LYS A CA 1
ATOM 659 C C . LYS A 1 89 ? 1.300 1.161 18.103 1.00 39.28 89 LYS A C 1
ATOM 661 O O . LYS A 1 89 ? 2.278 1.752 18.548 1.00 39.28 89 LYS A O 1
ATOM 666 N N . LYS A 1 90 ? 0.986 -0.079 18.502 1.00 43.53 90 LYS A N 1
ATOM 667 C CA . LYS A 1 90 ? 1.763 -0.816 19.516 1.00 43.53 90 LYS A CA 1
ATOM 668 C C . LYS A 1 90 ? 3.065 -1.395 18.947 1.00 43.53 90 LYS A C 1
ATOM 670 O O . LYS A 1 90 ? 4.047 -1.476 19.677 1.00 43.53 90 LYS A O 1
ATOM 675 N N . ILE A 1 91 ? 3.105 -1.701 17.648 1.00 50.66 91 ILE A N 1
ATOM 676 C CA . ILE A 1 91 ? 4.334 -2.138 16.958 1.00 50.66 91 ILE A CA 1
ATOM 677 C C . ILE A 1 91 ? 5.323 -0.967 16.790 1.00 50.66 91 ILE A C 1
ATOM 679 O O . ILE A 1 91 ? 6.532 -1.172 16.836 1.00 50.66 91 ILE A O 1
ATOM 683 N N . SER A 1 92 ? 4.831 0.277 16.716 1.00 43.09 92 SER A N 1
ATOM 684 C CA . SER A 1 92 ? 5.672 1.481 16.615 1.00 43.09 92 SER A CA 1
ATOM 685 C C . SER A 1 92 ? 6.561 1.742 17.840 1.00 43.09 92 SER A C 1
ATOM 687 O O . SER A 1 92 ? 7.568 2.414 17.690 1.00 43.09 92 SER A O 1
ATOM 689 N N . ASN A 1 93 ? 6.225 1.220 19.029 1.00 34.53 93 ASN A N 1
ATOM 690 C CA . ASN A 1 93 ? 6.995 1.449 20.266 1.00 34.53 93 ASN A CA 1
ATOM 691 C C . ASN A 1 93 ? 7.995 0.326 20.595 1.00 34.53 93 ASN A C 1
ATOM 693 O O . ASN A 1 93 ? 8.547 0.301 21.693 1.00 34.53 93 ASN A O 1
ATOM 697 N N . LYS A 1 94 ? 8.223 -0.617 19.671 1.00 41.53 94 LYS A N 1
ATOM 698 C CA . LYS A 1 94 ? 9.307 -1.612 19.776 1.00 41.53 94 LYS A CA 1
ATOM 699 C C . LYS A 1 94 ? 10.498 -1.310 18.859 1.00 41.53 94 LYS A C 1
ATOM 701 O O . LYS A 1 94 ? 11.432 -2.100 18.808 1.00 41.53 94 LYS A O 1
ATOM 706 N N . LEU A 1 95 ? 10.453 -0.173 18.173 1.00 40.62 95 LEU A N 1
ATOM 707 C CA . LEU A 1 95 ? 11.547 0.399 17.402 1.00 40.62 95 LEU A CA 1
ATOM 708 C C . LEU A 1 95 ? 11.892 1.736 18.065 1.00 40.62 95 LEU A C 1
ATOM 710 O O . LEU A 1 95 ? 11.222 2.738 17.824 1.00 40.62 95 LEU A O 1
ATOM 714 N N . VAL A 1 96 ? 12.864 1.692 18.980 1.00 41.62 96 VAL A N 1
ATOM 715 C CA . VAL A 1 96 ? 13.803 2.813 19.133 1.00 41.62 96 VAL 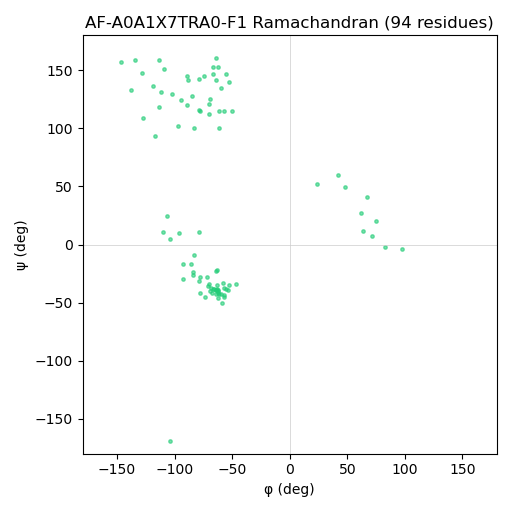A CA 1
ATOM 716 C C . VAL A 1 96 ? 14.508 2.994 17.795 1.00 41.62 96 VAL A C 1
ATOM 718 O O . VAL A 1 96 ? 14.831 1.949 17.183 1.00 41.62 96 VAL A O 1
#

Secondary structure (DSSP, 8-state):
------TTS-HHHHHHHHHHHHHHHH---TT------EESSHHHHHHTT-EEHHHHTT-----TT----PPPHHHHHSS--GGGS-HHHHHGGG--

pLDDT: mean 75.27, std 19.13, range [34.53, 95.19]

Foldseek 3Di:
DDDDDDPPPCVLVVLLVVVVVQCVVPVDDPQDDPDADEDCDPVVQVSNVGYHPCLVQVQDDDDDPPDDDHDDPVVVVPDPDVPPHDPSVVVVVVPD